Protein AF-A0A1I5ANA3-F1 (afdb_monomer_lite)

InterPro domains:
  IPR006668 Magnesium transporter, MgtE intracellular domain [PF03448] (15-79)
  IPR038076 MgtE, N-terminal domain superfamily [G3DSA:1.25.60.10] (2-82)

Secondary structure (DSSP, 8-state):
-PPPHHHHHHHHHHS-HHHHHHHHHTS-HHHHHHHHHHS-HHHHHHHHHT-S-HHHHHHHHHHS-HHHHHHHHHHHTS-TTSTTTT--S------TT--TTTHHHHHTT-

Sequence (110 aa):
MSFSPAGRDAPIALLSPELTSQLIDEAPPELAGEMIVSQETAKAVEIFDDLDSDAQADAILAGLVPKDAARVRRLAEYDAGTAGGLMLANAFQFRPNQTVGVVPLRLKRV

Radius of gyration: 16.24 Å; chains: 1; bounding box: 33×38×49 Å

Foldseek 3Di:
DDDDLVRVQVVLQVDQLLVNLVVLLPDDLLVSLSNLLSYFLLSSLSNLVNHPDPVSSVSNLVNDDVVSSVSSVVQNVDDCPDPSSPDRPDDDDDDPPDDPVVVVVVVVVD

pLDDT: mean 81.79, std 8.56, range [46.06, 93.38]

Organism: NCBI:txid1005928

Structure (mmCIF, N/CA/C/O backbone):
data_AF-A0A1I5ANA3-F1
#
_entry.id   AF-A0A1I5ANA3-F1
#
loop_
_atom_site.group_PDB
_atom_site.id
_atom_site.type_symbol
_atom_site.label_atom_id
_atom_site.label_alt_id
_atom_site.label_comp_id
_atom_site.label_asym_id
_atom_site.label_entity_id
_atom_site.label_seq_id
_atom_site.pdbx_PDB_ins_code
_atom_site.Cartn_x
_atom_site.Cartn_y
_atom_site.Cartn_z
_atom_site.occupancy
_atom_site.B_iso_or_equiv
_atom_site.auth_seq_id
_atom_site.auth_comp_id
_atom_site.auth_asym_id
_atom_site.auth_atom_id
_atom_site.pdbx_PDB_model_num
ATOM 1 N N . MET A 1 1 ? 10.820 3.496 22.307 1.00 46.06 1 MET A N 1
ATOM 2 C CA . MET A 1 1 ? 11.420 2.225 21.849 1.00 46.06 1 MET A CA 1
ATOM 3 C C . MET A 1 1 ? 11.149 2.168 20.354 1.00 46.06 1 MET A C 1
ATOM 5 O O . MET A 1 1 ? 9.984 2.133 19.997 1.00 46.06 1 MET A O 1
ATOM 9 N N . SER A 1 2 ? 12.163 2.344 19.501 1.00 59.75 2 SER A N 1
ATOM 10 C CA . SER A 1 2 ? 11.964 2.299 18.044 1.00 59.75 2 SER A CA 1
ATOM 11 C C . SER A 1 2 ? 12.154 0.858 17.583 1.00 59.75 2 SER A C 1
ATOM 13 O O . SER A 1 2 ? 13.189 0.261 17.884 1.00 59.75 2 SER A O 1
ATOM 15 N N . PHE A 1 3 ? 11.144 0.279 16.937 1.00 68.00 3 PHE A N 1
ATOM 16 C CA . PHE A 1 3 ? 11.281 -1.025 16.293 1.00 68.00 3 PHE A CA 1
ATOM 17 C C . PHE A 1 3 ? 12.122 -0.866 15.022 1.00 68.00 3 PHE A C 1
ATOM 19 O O . PHE A 1 3 ? 12.066 0.168 14.360 1.00 68.00 3 PHE A O 1
ATOM 26 N N . SER A 1 4 ? 12.913 -1.882 14.670 1.00 82.56 4 SER A N 1
ATOM 27 C CA . SER A 1 4 ? 13.524 -1.915 13.338 1.00 82.56 4 SER A CA 1
ATOM 28 C C . SER A 1 4 ? 12.425 -2.030 12.270 1.00 82.56 4 SER A C 1
ATOM 30 O O . SER A 1 4 ? 11.376 -2.606 12.574 1.00 82.56 4 SER A O 1
ATOM 32 N N . PRO A 1 5 ? 12.649 -1.558 11.027 1.00 78.56 5 PRO A N 1
ATOM 33 C CA . PRO A 1 5 ? 11.661 -1.673 9.950 1.00 78.56 5 PRO A CA 1
ATOM 34 C C . PRO A 1 5 ? 11.127 -3.107 9.806 1.00 78.56 5 PRO A C 1
ATOM 36 O O . PRO A 1 5 ? 9.944 -3.353 9.999 1.00 78.56 5 PRO A O 1
ATOM 39 N N . ALA A 1 6 ? 12.027 -4.089 9.696 1.00 79.50 6 ALA A N 1
ATOM 40 C CA . ALA A 1 6 ? 11.652 -5.503 9.620 1.00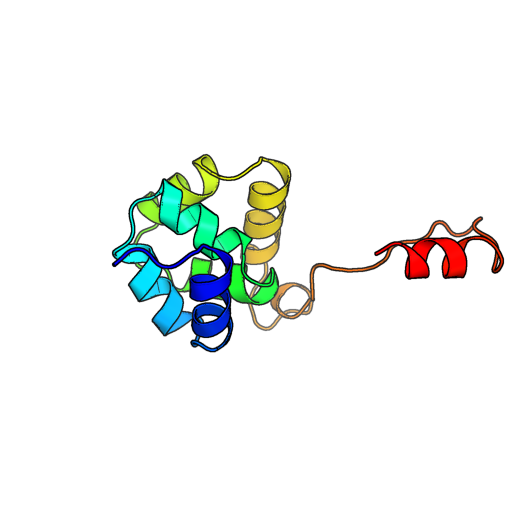 79.50 6 ALA A CA 1
ATOM 41 C C . ALA A 1 6 ? 10.891 -6.023 10.859 1.00 79.50 6 ALA A C 1
ATOM 43 O O . ALA A 1 6 ? 10.027 -6.889 10.738 1.00 79.50 6 ALA A O 1
ATOM 44 N N . GLY A 1 7 ? 11.202 -5.514 12.058 1.00 84.31 7 GLY A N 1
ATOM 45 C CA . GLY A 1 7 ? 10.501 -5.891 13.290 1.00 84.31 7 GLY A CA 1
ATOM 46 C C . GLY A 1 7 ? 9.091 -5.304 13.393 1.00 84.31 7 GLY A C 1
ATOM 47 O O . GLY A 1 7 ? 8.256 -5.848 14.111 1.00 84.31 7 GLY A O 1
ATOM 48 N N . ARG A 1 8 ? 8.829 -4.213 12.672 1.00 87.12 8 ARG A N 1
ATOM 49 C CA . ARG A 1 8 ? 7.544 -3.512 12.602 1.00 87.12 8 ARG A CA 1
ATOM 50 C C . ARG A 1 8 ? 6.669 -4.030 11.458 1.00 87.12 8 ARG A C 1
ATOM 52 O O . ARG A 1 8 ? 5.464 -4.169 11.637 1.00 87.12 8 ARG A O 1
ATOM 59 N N . ASP A 1 9 ? 7.267 -4.373 10.324 1.00 87.31 9 ASP A N 1
ATOM 60 C CA . ASP A 1 9 ? 6.539 -4.822 9.132 1.00 87.31 9 ASP A CA 1
ATOM 61 C C . ASP A 1 9 ? 5.857 -6.179 9.339 1.00 87.31 9 ASP A C 1
ATOM 63 O O . ASP A 1 9 ? 4.724 -6.376 8.908 1.00 87.31 9 ASP A O 1
ATOM 67 N N . ALA A 1 10 ? 6.510 -7.104 10.051 1.00 87.00 10 ALA A N 1
ATOM 68 C CA . ALA A 1 10 ? 5.962 -8.433 10.322 1.00 87.00 10 ALA A CA 1
ATOM 69 C C . ALA A 1 10 ? 4.612 -8.407 11.073 1.00 87.00 10 ALA A C 1
ATOM 71 O O . ALA A 1 10 ? 3.678 -9.068 10.619 1.00 87.00 10 ALA A O 1
ATOM 72 N N . PRO A 1 11 ? 4.449 -7.667 12.190 1.00 88.31 11 PRO A N 1
ATOM 73 C CA . PRO A 1 11 ? 3.146 -7.549 12.835 1.00 88.31 11 PRO A CA 1
ATOM 74 C C . PRO A 1 11 ? 2.133 -6.772 11.989 1.00 88.31 11 PRO A C 1
ATOM 76 O O . PRO A 1 11 ? 0.976 -7.177 11.959 1.00 88.31 11 PRO A O 1
ATOM 79 N N . ILE A 1 12 ? 2.542 -5.727 11.256 1.00 89.44 12 ILE A N 1
ATOM 80 C CA . ILE A 1 12 ? 1.633 -4.981 10.364 1.00 89.44 12 ILE A CA 1
ATOM 81 C C . ILE A 1 12 ? 1.076 -5.888 9.262 1.00 89.44 12 ILE A C 1
ATOM 83 O O . ILE A 1 12 ? -0.114 -5.825 8.961 1.00 89.44 12 ILE A O 1
ATOM 87 N N . ALA A 1 13 ? 1.884 -6.800 8.716 1.00 88.44 13 ALA A N 1
ATOM 88 C CA . ALA A 1 13 ? 1.440 -7.759 7.707 1.00 88.44 13 ALA A CA 1
ATOM 89 C C . ALA A 1 13 ? 0.287 -8.658 8.194 1.00 88.44 13 ALA A C 1
ATOM 91 O O . ALA A 1 13 ? -0.538 -9.071 7.381 1.00 88.44 13 ALA A O 1
ATOM 92 N N . LEU A 1 14 ? 0.178 -8.892 9.507 1.00 91.75 14 LEU A N 1
ATOM 93 C CA . LEU A 1 14 ? -0.872 -9.707 10.130 1.00 91.75 14 LEU A CA 1
ATOM 94 C C . LEU A 1 14 ? -2.144 -8.923 10.489 1.00 91.75 14 LEU A C 1
ATOM 96 O O . LEU A 1 14 ? -3.165 -9.542 10.784 1.00 91.75 14 LEU A O 1
ATOM 100 N N . LEU A 1 15 ? -2.088 -7.588 10.503 1.00 93.00 15 LEU A N 1
ATOM 101 C CA . LEU A 1 15 ? -3.254 -6.744 10.775 1.00 93.00 15 LEU A CA 1
ATOM 102 C C . LEU A 1 15 ? -4.219 -6.737 9.587 1.00 93.00 15 LEU A C 1
ATOM 104 O O . LEU A 1 15 ? -3.810 -6.990 8.453 1.00 93.00 15 LEU A O 1
ATOM 108 N N . SER A 1 16 ? -5.489 -6.417 9.831 1.00 92.12 16 SER A N 1
ATOM 109 C CA . SER A 1 16 ? -6.428 -6.152 8.741 1.00 92.12 16 SER A CA 1
ATOM 110 C C . SER A 1 16 ? -6.080 -4.830 8.031 1.00 92.12 16 SER A C 1
ATOM 112 O O . SER A 1 16 ? -5.370 -4.001 8.622 1.00 92.12 16 SER A O 1
ATOM 114 N N . PRO A 1 17 ? -6.514 -4.630 6.775 1.00 89.69 17 PRO A N 1
ATOM 115 C CA . PRO A 1 17 ? -6.335 -3.365 6.061 1.00 89.69 17 PRO A CA 1
ATOM 116 C C . PRO A 1 17 ? -6.858 -2.163 6.855 1.00 89.69 17 PRO A C 1
ATOM 118 O O . PRO A 1 17 ? -6.105 -1.217 7.064 1.00 89.69 17 PRO A O 1
ATOM 121 N N . GLU A 1 18 ? -8.042 -2.284 7.456 1.00 91.31 18 GLU A N 1
ATOM 122 C CA . GLU A 1 18 ? -8.716 -1.215 8.204 1.00 91.31 18 GLU A CA 1
ATOM 123 C C . GLU A 1 18 ? -7.955 -0.831 9.486 1.00 91.31 18 GLU A C 1
ATOM 125 O O . GLU A 1 18 ? -7.846 0.333 9.860 1.00 91.31 18 GLU A O 1
ATOM 130 N N . LEU A 1 19 ? -7.399 -1.814 10.204 1.00 92.38 19 LEU A N 1
ATOM 131 C CA . LEU A 1 19 ? -6.562 -1.530 11.378 1.00 92.38 19 LEU A CA 1
ATOM 132 C C . LEU A 1 19 ? -5.207 -0.948 10.976 1.00 92.38 19 LEU A C 1
ATOM 134 O O . LEU A 1 19 ? -4.576 -0.233 11.754 1.00 92.38 19 LEU A O 1
ATOM 138 N N . THR A 1 20 ? -4.732 -1.286 9.780 1.00 93.38 20 THR A N 1
ATOM 139 C CA . THR A 1 20 ? -3.473 -0.758 9.263 1.00 93.38 20 THR A CA 1
ATOM 140 C C . THR A 1 20 ? -3.642 0.678 8.771 1.00 93.38 20 THR A C 1
ATOM 142 O O . THR A 1 20 ? -2.744 1.481 9.022 1.00 93.38 20 THR A O 1
ATOM 145 N N . SER A 1 21 ? -4.773 1.022 8.144 1.00 92.50 21 SER A N 1
ATOM 146 C CA . SER A 1 21 ? -5.079 2.390 7.708 1.00 92.50 21 SER A CA 1
ATOM 147 C C . SER A 1 21 ? -5.153 3.347 8.898 1.00 92.50 21 SER A C 1
ATOM 149 O O . SER A 1 21 ? -4.451 4.351 8.896 1.00 92.50 21 SER A O 1
ATOM 151 N N . GLN A 1 22 ? -5.813 2.960 9.995 1.00 92.81 22 GLN A N 1
ATOM 152 C CA . GLN A 1 22 ? -5.840 3.751 11.238 1.00 92.81 22 GLN A CA 1
ATOM 153 C C . GLN A 1 22 ? -4.435 4.041 11.794 1.00 92.81 22 GLN A C 1
ATOM 155 O O . GLN A 1 22 ? -4.135 5.153 12.223 1.00 92.81 22 GLN A O 1
ATOM 160 N N . LEU A 1 23 ? -3.537 3.049 11.768 1.00 91.56 23 LEU A N 1
ATOM 161 C CA . LEU A 1 23 ? -2.146 3.246 12.195 1.00 91.56 23 LEU A CA 1
ATOM 162 C C . LEU A 1 23 ? -1.362 4.161 11.246 1.00 91.56 23 LEU A C 1
ATOM 164 O O . LEU A 1 23 ? -0.409 4.813 11.676 1.00 91.56 23 LEU A O 1
ATOM 168 N N . ILE A 1 24 ? -1.712 4.158 9.961 1.00 91.25 24 ILE A N 1
ATOM 169 C CA . ILE A 1 24 ? -1.107 5.015 8.942 1.00 91.25 24 ILE A CA 1
ATOM 170 C C . ILE A 1 24 ? -1.609 6.451 9.073 1.00 91.25 24 ILE A C 1
ATOM 172 O O . ILE A 1 24 ? -0.798 7.370 8.951 1.00 91.25 24 ILE A O 1
ATOM 176 N N . ASP A 1 25 ? -2.889 6.642 9.385 1.00 91.12 25 ASP A N 1
ATOM 177 C CA . ASP A 1 25 ? -3.493 7.959 9.582 1.00 91.12 25 ASP A CA 1
ATOM 178 C C . ASP A 1 25 ? -2.847 8.707 10.758 1.00 91.12 25 ASP A C 1
ATOM 180 O O . ASP A 1 25 ? -2.593 9.911 10.687 1.00 91.12 25 ASP A O 1
ATOM 184 N N . GLU A 1 26 ? -2.450 7.984 11.807 1.00 90.56 26 GLU A N 1
ATOM 185 C CA . GLU A 1 26 ? -1.716 8.550 12.946 1.00 90.56 26 GLU A CA 1
ATOM 186 C C . GLU A 1 26 ? -0.205 8.733 12.695 1.00 90.56 26 GLU A C 1
ATOM 188 O O . GLU A 1 26 ? 0.490 9.389 13.482 1.00 90.56 26 GLU A O 1
ATOM 193 N N . ALA A 1 27 ? 0.340 8.148 11.625 1.00 89.62 27 ALA A N 1
ATOM 194 C CA . ALA A 1 27 ? 1.769 8.175 11.341 1.00 89.62 27 ALA A CA 1
ATOM 195 C C . ALA A 1 27 ? 2.185 9.422 10.532 1.00 89.62 27 ALA A C 1
ATOM 197 O O . ALA A 1 27 ? 1.447 9.901 9.672 1.00 89.62 27 ALA A O 1
ATOM 198 N N . PRO A 1 28 ? 3.419 9.931 10.728 1.00 88.12 28 PRO A N 1
ATOM 199 C CA . PRO A 1 28 ? 3.988 10.942 9.841 1.00 88.12 28 PRO A CA 1
ATOM 200 C C . PRO A 1 28 ? 4.022 10.458 8.378 1.00 88.12 28 PRO A C 1
ATOM 202 O O . PRO A 1 28 ? 4.328 9.280 8.161 1.00 88.12 28 PRO A O 1
ATOM 205 N N . PRO A 1 29 ? 3.792 11.332 7.376 1.00 83.69 29 PRO A N 1
ATOM 206 C CA . PRO A 1 29 ? 3.652 10.936 5.969 1.00 83.69 29 PRO A CA 1
ATOM 207 C C . PRO A 1 29 ? 4.810 10.096 5.420 1.00 83.69 29 PRO A C 1
ATOM 209 O O . PRO A 1 29 ? 4.592 9.131 4.687 1.00 83.69 29 PRO A O 1
ATOM 212 N N . GLU A 1 30 ? 6.046 10.413 5.802 1.00 83.19 30 GLU A N 1
ATOM 213 C CA . GLU A 1 30 ? 7.231 9.672 5.365 1.00 83.19 30 GLU A CA 1
ATOM 214 C C . GLU A 1 30 ? 7.224 8.239 5.915 1.00 83.19 30 GLU A C 1
ATOM 216 O O . GLU A 1 30 ? 7.471 7.277 5.188 1.00 83.19 30 GLU A O 1
ATOM 221 N N . LEU A 1 31 ? 6.878 8.086 7.196 1.00 87.25 31 LEU A N 1
ATOM 222 C CA . LEU A 1 31 ? 6.812 6.790 7.866 1.00 87.25 31 LEU A CA 1
ATOM 223 C C . LEU A 1 31 ? 5.617 5.960 7.380 1.00 87.25 31 LEU A C 1
ATOM 225 O O . LEU A 1 31 ? 5.722 4.736 7.290 1.00 87.25 31 LEU A O 1
ATOM 229 N N . ALA A 1 32 ? 4.498 6.619 7.085 1.00 89.62 32 ALA A N 1
ATOM 230 C CA . ALA A 1 32 ? 3.312 6.029 6.479 1.00 89.62 32 ALA A CA 1
ATOM 231 C C . ALA A 1 32 ? 3.620 5.453 5.087 1.00 89.62 32 ALA A C 1
ATOM 233 O O . ALA A 1 32 ? 3.279 4.305 4.800 1.00 89.62 32 ALA A O 1
ATOM 234 N N . GLY A 1 33 ? 4.348 6.193 4.246 1.00 86.88 33 GLY A N 1
ATOM 235 C CA . GLY A 1 33 ? 4.787 5.689 2.943 1.00 86.88 33 GLY A CA 1
ATOM 236 C C . GLY A 1 33 ? 5.666 4.446 3.047 1.00 86.88 33 GLY A C 1
ATOM 237 O O . GLY A 1 33 ? 5.454 3.479 2.313 1.00 86.88 33 GLY A O 1
ATOM 238 N N . GLU A 1 34 ? 6.595 4.420 4.003 1.00 87.38 34 GLU A N 1
ATOM 239 C CA . GLU A 1 34 ? 7.416 3.233 4.265 1.00 87.38 34 GLU A CA 1
ATOM 240 C C . GLU A 1 34 ? 6.577 2.022 4.703 1.00 87.38 34 GLU A C 1
ATOM 242 O O . GLU A 1 34 ? 6.832 0.916 4.225 1.00 87.38 34 GLU A O 1
ATOM 247 N N . MET A 1 35 ? 5.555 2.216 5.552 1.00 89.06 35 MET A N 1
ATOM 248 C CA . MET A 1 35 ? 4.632 1.137 5.948 1.00 89.06 35 MET A CA 1
ATOM 249 C C . MET A 1 35 ? 3.919 0.539 4.752 1.00 89.06 35 MET A C 1
ATOM 251 O O . MET A 1 35 ? 3.841 -0.678 4.636 1.00 89.06 35 MET A O 1
ATOM 255 N N . ILE A 1 36 ? 3.371 1.389 3.882 1.00 87.94 36 ILE A N 1
ATOM 256 C CA . ILE A 1 36 ? 2.567 0.929 2.752 1.00 87.94 36 ILE A CA 1
ATOM 257 C C . ILE A 1 36 ? 3.441 0.175 1.751 1.00 87.94 36 ILE A C 1
ATOM 259 O O . ILE A 1 36 ? 3.044 -0.879 1.258 1.00 87.94 36 ILE A O 1
ATOM 263 N N . VAL A 1 37 ? 4.652 0.666 1.474 1.00 85.00 37 VAL A N 1
ATOM 264 C CA . VAL A 1 37 ? 5.580 0.002 0.542 1.00 85.00 37 VAL A CA 1
ATOM 265 C C . VAL A 1 37 ? 6.081 -1.337 1.075 1.00 85.00 37 VAL A C 1
ATOM 267 O O . VAL A 1 37 ? 6.375 -2.226 0.272 1.00 85.00 37 VAL A O 1
ATOM 270 N N . SER A 1 38 ? 6.173 -1.504 2.397 1.00 87.12 38 SER A N 1
ATOM 271 C CA . SER A 1 38 ? 6.566 -2.783 2.990 1.00 87.12 38 SER A CA 1
ATOM 272 C C . SER A 1 38 ? 5.463 -3.845 2.923 1.00 87.12 38 SER A C 1
ATOM 274 O O . SER A 1 38 ? 5.758 -5.031 3.083 1.00 87.12 38 SER A O 1
ATOM 276 N N . GLN A 1 39 ? 4.213 -3.455 2.639 1.00 88.62 39 GLN A N 1
ATOM 277 C CA . GLN A 1 39 ? 3.104 -4.392 2.471 1.00 88.62 39 GLN A CA 1
ATOM 278 C C . GLN A 1 39 ? 3.050 -5.002 1.067 1.00 88.62 39 GLN A C 1
ATOM 280 O O . GLN A 1 39 ? 3.551 -4.464 0.074 1.00 88.62 39 GLN A O 1
ATOM 285 N N . GLU A 1 40 ? 2.373 -6.146 0.967 1.00 84.62 40 GLU A N 1
ATOM 286 C CA . GLU A 1 40 ? 1.993 -6.684 -0.333 1.00 84.62 40 GLU A CA 1
ATOM 287 C C . GLU A 1 40 ? 1.080 -5.708 -1.076 1.00 84.62 40 GLU A C 1
ATOM 289 O O . GLU A 1 40 ? 0.240 -5.037 -0.486 1.00 84.62 40 GLU A O 1
ATOM 294 N N . THR A 1 41 ? 1.224 -5.648 -2.400 1.00 82.25 41 THR A N 1
ATOM 295 C CA . THR A 1 41 ? 0.562 -4.616 -3.207 1.00 82.25 41 THR A CA 1
ATOM 296 C C . THR A 1 41 ? -0.962 -4.655 -3.119 1.00 82.25 41 THR A C 1
ATOM 298 O O . THR A 1 41 ? -1.568 -3.596 -3.131 1.00 82.25 41 THR A O 1
ATOM 301 N N . ALA A 1 42 ? -1.574 -5.839 -3.020 1.00 81.50 42 ALA A N 1
ATOM 302 C CA . ALA A 1 42 ? -3.026 -5.953 -2.868 1.00 81.50 42 ALA A CA 1
ATOM 303 C C . ALA A 1 42 ? -3.490 -5.333 -1.541 1.00 81.50 42 ALA A C 1
ATOM 305 O O . ALA A 1 42 ? -4.322 -4.437 -1.533 1.00 81.50 42 ALA A O 1
ATOM 306 N N . LYS A 1 43 ? -2.836 -5.706 -0.436 1.00 85.50 43 LYS A N 1
ATOM 307 C CA . LYS A 1 43 ? -3.109 -5.133 0.883 1.00 85.50 43 LYS A CA 1
ATOM 308 C C . LYS A 1 43 ? -2.846 -3.626 0.930 1.00 85.50 43 LYS A C 1
ATOM 310 O O . LYS A 1 43 ? -3.607 -2.891 1.534 1.00 85.50 43 LYS A O 1
ATOM 315 N N . ALA A 1 44 ? -1.775 -3.158 0.292 1.00 87.62 44 ALA A N 1
ATOM 316 C CA . ALA A 1 44 ? -1.453 -1.736 0.205 1.00 87.62 44 ALA A CA 1
ATOM 317 C C . ALA A 1 44 ? -2.554 -0.916 -0.487 1.00 87.62 44 ALA A C 1
ATOM 319 O O . ALA A 1 44 ? -2.719 0.248 -0.149 1.00 87.62 44 ALA A O 1
ATOM 320 N N . VAL A 1 45 ? -3.274 -1.510 -1.445 1.00 85.88 45 VAL A N 1
ATOM 321 C CA . VAL A 1 45 ? -4.419 -0.881 -2.118 1.00 85.88 45 VAL A CA 1
ATOM 322 C C . VAL A 1 45 ? -5.624 -0.836 -1.186 1.00 85.88 45 VAL A C 1
ATOM 324 O O . VAL A 1 45 ? -6.165 0.239 -0.991 1.00 85.88 45 VAL A O 1
ATOM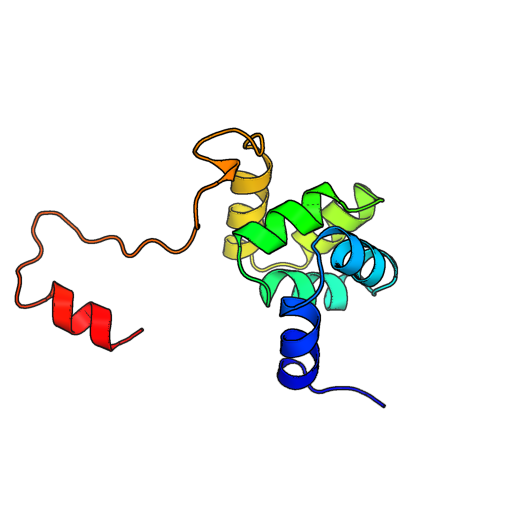 327 N N . GLU A 1 46 ? -5.961 -1.953 -0.536 1.00 87.31 46 GLU A N 1
ATOM 328 C CA . GLU A 1 46 ? -7.058 -2.006 0.448 1.00 87.31 46 GLU A CA 1
ATOM 329 C C . GLU A 1 46 ? -6.842 -0.996 1.586 1.00 87.31 46 GLU A C 1
ATOM 331 O O . GLU A 1 46 ? -7.730 -0.228 1.925 1.00 87.31 46 GLU A O 1
ATOM 336 N N . ILE A 1 47 ? -5.615 -0.914 2.108 1.00 89.81 47 ILE A N 1
ATOM 337 C CA . ILE A 1 47 ? -5.224 0.088 3.106 1.00 89.81 47 ILE A CA 1
ATOM 338 C C . ILE A 1 47 ? -5.445 1.510 2.589 1.00 89.81 47 ILE A C 1
ATOM 340 O O . ILE A 1 47 ? -5.848 2.368 3.364 1.00 89.81 47 ILE A O 1
ATOM 344 N N . PHE A 1 48 ? -5.118 1.766 1.317 1.00 87.19 48 PHE A N 1
ATOM 345 C CA . PHE A 1 48 ? -5.273 3.078 0.689 1.00 87.19 48 PHE A CA 1
ATOM 346 C C . PHE A 1 48 ? -6.743 3.474 0.548 1.00 87.19 48 PHE A C 1
ATOM 348 O O . PHE A 1 48 ? -7.061 4.646 0.733 1.00 87.19 48 PHE A O 1
ATOM 355 N N . ASP A 1 49 ? -7.609 2.509 0.236 1.00 86.44 49 ASP A N 1
ATOM 356 C CA . ASP A 1 49 ? -9.058 2.706 0.137 1.00 86.44 49 ASP A CA 1
ATOM 357 C C . ASP A 1 49 ? -9.695 2.966 1.515 1.00 86.44 49 ASP A C 1
ATOM 359 O O . ASP A 1 49 ? -10.700 3.670 1.604 1.00 86.44 49 ASP A O 1
ATOM 363 N N . ASP A 1 50 ? -9.083 2.445 2.584 1.00 89.31 50 ASP A N 1
ATOM 364 C CA . ASP A 1 50 ? -9.524 2.598 3.976 1.00 89.31 50 ASP A CA 1
ATOM 365 C C . ASP A 1 50 ? -8.902 3.809 4.709 1.00 89.31 50 ASP A C 1
ATOM 367 O O . ASP A 1 50 ? -9.064 3.922 5.928 1.00 89.31 50 ASP A O 1
ATOM 371 N N . LEU A 1 51 ? -8.150 4.687 4.027 1.00 89.94 51 LEU A N 1
ATOM 372 C CA . LEU A 1 51 ? -7.601 5.908 4.638 1.00 89.94 51 LEU A CA 1
ATOM 373 C C . LEU A 1 51 ? -8.698 6.952 4.869 1.00 89.94 51 LEU A C 1
ATOM 375 O O . LEU A 1 51 ? -9.490 7.247 3.974 1.00 89.94 51 LEU A O 1
ATOM 379 N N . ASP A 1 52 ? -8.677 7.606 6.031 1.00 86.06 52 ASP A N 1
ATOM 380 C CA . ASP A 1 52 ? -9.684 8.619 6.376 1.00 86.06 52 ASP A CA 1
ATOM 381 C C . ASP A 1 52 ? -9.495 9.952 5.617 1.00 86.06 52 ASP A C 1
ATOM 383 O O . ASP A 1 52 ? -10.398 10.796 5.578 1.00 86.06 52 ASP A O 1
ATOM 387 N N . SER A 1 53 ? -8.309 10.189 5.041 1.00 84.88 53 SER A N 1
ATOM 388 C CA . SER A 1 53 ? -7.912 11.486 4.481 1.00 84.88 53 SER A CA 1
ATOM 389 C C . SER A 1 53 ? -7.273 11.381 3.097 1.00 84.88 53 SER A C 1
ATOM 391 O O . SER A 1 53 ? -6.107 11.005 2.955 1.00 84.88 53 SER A O 1
ATOM 393 N N . ASP A 1 54 ? -7.984 11.882 2.082 1.00 83.56 54 ASP A N 1
ATOM 394 C CA . ASP A 1 54 ? -7.466 12.045 0.714 1.00 83.56 54 ASP A CA 1
ATOM 395 C C . ASP A 1 54 ? -6.153 12.851 0.677 1.00 83.56 54 ASP A C 1
ATOM 397 O O . ASP A 1 54 ? -5.234 12.557 -0.087 1.00 83.56 54 ASP A O 1
ATOM 401 N N . ALA A 1 55 ? -6.022 13.865 1.541 1.00 84.31 55 ALA A N 1
ATOM 402 C CA . ALA A 1 55 ? -4.816 14.689 1.613 1.00 84.31 55 ALA A CA 1
ATOM 403 C C . ALA A 1 55 ? -3.603 13.907 2.147 1.00 84.31 55 ALA A C 1
ATOM 405 O O . ALA A 1 55 ? -2.466 14.157 1.738 1.00 84.31 55 ALA A O 1
ATOM 406 N N . GLN A 1 56 ? -3.837 12.965 3.062 1.00 83.44 56 GLN A N 1
ATOM 407 C CA . GLN A 1 56 ? -2.801 12.083 3.588 1.00 83.44 56 GLN A CA 1
ATOM 408 C C . GLN A 1 56 ? -2.428 11.013 2.567 1.00 83.44 56 GLN A C 1
ATOM 410 O O . GLN A 1 56 ? -1.239 10.797 2.333 1.00 83.44 56 GLN A O 1
ATOM 415 N N . ALA A 1 57 ? -3.419 10.431 1.891 1.00 85.81 57 ALA A N 1
ATOM 416 C CA . ALA A 1 57 ? -3.221 9.532 0.760 1.00 85.81 57 ALA A CA 1
ATOM 417 C C . ALA A 1 57 ? -2.312 10.176 -0.309 1.00 85.81 57 ALA A C 1
ATOM 419 O O . ALA A 1 57 ? -1.302 9.592 -0.717 1.00 85.81 57 ALA A O 1
ATOM 420 N N . ASP A 1 58 ? -2.583 11.427 -0.689 1.00 85.38 58 ASP A N 1
ATOM 421 C CA . ASP A 1 58 ? -1.756 12.181 -1.636 1.00 85.38 58 ASP A CA 1
ATOM 422 C C . ASP A 1 58 ? -0.339 12.461 -1.115 1.00 85.38 58 ASP A C 1
ATOM 424 O O . ASP A 1 58 ? 0.637 12.311 -1.862 1.00 85.38 58 ASP A O 1
ATOM 428 N N . ALA A 1 59 ? -0.202 12.840 0.159 1.00 85.75 59 ALA A N 1
ATOM 429 C CA . ALA A 1 59 ? 1.098 13.082 0.784 1.00 85.75 59 ALA A CA 1
ATOM 430 C C . ALA A 1 59 ? 1.955 11.808 0.827 1.00 85.75 59 ALA A C 1
ATOM 432 O O . ALA A 1 59 ? 3.153 11.854 0.535 1.00 85.75 59 ALA A O 1
ATOM 433 N N . ILE A 1 60 ? 1.336 10.664 1.120 1.00 85.75 60 ILE A N 1
ATOM 434 C CA . ILE A 1 60 ? 2.002 9.365 1.118 1.00 85.75 60 ILE A CA 1
ATOM 435 C C . ILE A 1 60 ? 2.469 9.019 -0.297 1.00 85.75 60 ILE A C 1
ATOM 437 O O . ILE A 1 60 ? 3.648 8.718 -0.488 1.00 85.75 60 ILE A O 1
ATOM 441 N N . LEU A 1 61 ? 1.597 9.133 -1.308 1.00 84.19 61 LEU A N 1
ATOM 442 C CA . LEU A 1 61 ? 1.964 8.876 -2.708 1.00 84.19 61 LEU A CA 1
ATOM 443 C C . LEU A 1 61 ? 3.100 9.784 -3.190 1.00 84.19 61 LEU A C 1
ATOM 445 O O . LEU A 1 61 ? 3.932 9.340 -3.983 1.00 84.19 61 LEU A O 1
ATOM 449 N N . ALA A 1 62 ? 3.148 11.034 -2.725 1.00 84.38 62 ALA A N 1
ATOM 450 C CA . ALA A 1 62 ? 4.219 11.973 -3.047 1.00 84.38 62 ALA A CA 1
ATOM 451 C C . ALA A 1 62 ? 5.575 11.573 -2.434 1.00 84.38 62 ALA A C 1
ATOM 453 O O . ALA A 1 62 ? 6.616 11.885 -3.015 1.00 84.38 62 ALA A O 1
ATOM 454 N N . GLY A 1 63 ? 5.568 10.870 -1.298 1.00 80.62 63 GLY A N 1
ATOM 455 C CA . GLY A 1 63 ? 6.768 10.343 -0.641 1.00 80.62 63 GLY A CA 1
ATOM 456 C C . GLY A 1 63 ? 7.303 9.036 -1.240 1.00 80.62 63 GLY A C 1
ATOM 457 O O . GLY A 1 63 ? 8.443 8.660 -0.964 1.00 80.62 63 GLY A O 1
ATOM 458 N N . LEU A 1 64 ? 6.519 8.340 -2.072 1.00 82.62 64 LEU A N 1
ATOM 459 C CA . LEU A 1 64 ? 6.918 7.063 -2.669 1.00 82.62 64 LEU A CA 1
ATOM 460 C C . LEU A 1 64 ? 7.832 7.234 -3.890 1.00 82.62 64 LEU A C 1
ATOM 462 O O . LEU A 1 64 ? 7.748 8.196 -4.656 1.00 82.62 64 LEU A O 1
ATOM 466 N N . VAL A 1 65 ? 8.663 6.219 -4.154 1.00 81.38 65 VAL A N 1
ATOM 467 C CA . VAL A 1 65 ? 9.395 6.125 -5.426 1.00 81.38 65 VAL A CA 1
ATOM 468 C C . VAL A 1 65 ? 8.373 6.043 -6.576 1.00 81.38 65 VAL A C 1
ATOM 470 O O . VAL A 1 65 ? 7.414 5.273 -6.472 1.00 81.38 65 VAL A O 1
ATOM 473 N N . PRO A 1 66 ? 8.565 6.752 -7.713 1.00 78.19 66 PRO A N 1
ATOM 474 C CA . PRO A 1 66 ? 7.538 6.882 -8.756 1.00 78.19 66 PRO A CA 1
ATOM 475 C C . PRO A 1 66 ? 6.949 5.562 -9.269 1.00 78.19 66 PRO A C 1
ATOM 477 O O . PRO A 1 66 ? 5.776 5.498 -9.628 1.00 78.19 66 PRO A O 1
ATOM 480 N N . LYS A 1 67 ? 7.757 4.496 -9.301 1.00 78.31 67 LYS A N 1
ATOM 481 C CA . LYS A 1 67 ? 7.321 3.160 -9.722 1.00 78.31 67 LYS A CA 1
ATOM 482 C C . LYS A 1 67 ? 6.295 2.555 -8.758 1.00 78.31 67 LYS A C 1
ATOM 484 O O . LYS A 1 67 ? 5.330 1.947 -9.217 1.00 78.31 67 LYS A O 1
ATOM 489 N N . ASP A 1 68 ? 6.511 2.704 -7.457 1.00 77.50 68 ASP A N 1
ATOM 490 C CA . ASP A 1 68 ? 5.644 2.129 -6.430 1.00 77.50 68 ASP A CA 1
ATOM 491 C C . ASP A 1 68 ? 4.360 2.952 -6.298 1.00 77.50 68 ASP A C 1
ATOM 493 O O . ASP A 1 68 ? 3.273 2.375 -6.316 1.00 77.50 68 ASP A O 1
ATOM 497 N N . ALA A 1 69 ? 4.470 4.287 -6.341 1.00 79.06 69 ALA A N 1
ATOM 498 C CA . ALA A 1 69 ? 3.322 5.197 -6.406 1.00 79.06 69 ALA A CA 1
ATOM 499 C C . ALA A 1 69 ? 2.404 4.891 -7.600 1.00 79.06 69 ALA A C 1
ATOM 501 O O . ALA A 1 69 ? 1.187 4.782 -7.455 1.00 79.06 69 ALA A O 1
ATOM 502 N N . ALA A 1 70 ? 2.985 4.716 -8.793 1.00 80.06 70 ALA A N 1
ATOM 503 C CA . ALA A 1 70 ? 2.227 4.410 -10.004 1.00 80.06 70 ALA A CA 1
ATOM 504 C C . ALA A 1 70 ? 1.533 3.043 -9.930 1.00 80.06 70 ALA A C 1
ATOM 506 O O . ALA A 1 70 ? 0.444 2.877 -10.477 1.00 80.06 70 ALA A O 1
ATOM 507 N N . ARG A 1 71 ? 2.154 2.061 -9.264 1.00 78.81 71 ARG A N 1
ATOM 508 C CA . ARG A 1 71 ? 1.570 0.729 -9.087 1.00 78.81 71 ARG A CA 1
ATOM 509 C C . ARG A 1 71 ? 0.356 0.770 -8.160 1.00 78.81 71 ARG A C 1
ATOM 511 O O . ARG A 1 71 ? -0.658 0.190 -8.525 1.00 78.81 71 ARG A O 1
ATOM 518 N N . VAL A 1 72 ? 0.462 1.447 -7.013 1.00 78.31 72 VAL A N 1
ATOM 519 C CA . VAL A 1 72 ? -0.645 1.583 -6.049 1.00 78.31 72 VAL A CA 1
ATOM 520 C C . VAL A 1 72 ? -1.803 2.361 -6.674 1.00 78.31 72 VAL A C 1
ATOM 522 O O . VAL A 1 72 ? -2.905 1.831 -6.733 1.00 78.31 72 VAL A O 1
ATOM 525 N N . ARG A 1 73 ? -1.538 3.535 -7.273 1.00 80.31 73 ARG A N 1
ATOM 526 C CA . ARG A 1 73 ? -2.564 4.339 -7.972 1.00 80.31 73 ARG A CA 1
ATOM 527 C C . ARG A 1 73 ? -3.332 3.536 -9.011 1.00 80.31 73 ARG A C 1
ATOM 529 O O . ARG A 1 73 ? -4.552 3.535 -9.020 1.00 80.31 73 ARG A O 1
ATOM 536 N N . ARG A 1 74 ? -2.607 2.816 -9.869 1.00 82.06 74 ARG A N 1
ATOM 537 C CA . ARG A 1 74 ? -3.224 2.025 -10.935 1.00 82.06 74 ARG A CA 1
ATOM 538 C C . ARG A 1 74 ? -4.126 0.911 -10.400 1.00 82.06 74 ARG A C 1
ATOM 540 O O . ARG A 1 74 ? -5.055 0.521 -11.093 1.00 82.06 74 ARG A O 1
ATOM 547 N N . LEU A 1 75 ? -3.800 0.332 -9.246 1.00 79.19 75 LEU A N 1
ATOM 548 C CA . LEU A 1 75 ? -4.569 -0.781 -8.696 1.00 79.19 75 LEU A CA 1
ATOM 549 C C . LEU A 1 75 ? -5.773 -0.311 -7.879 1.00 79.19 75 LEU A C 1
ATOM 551 O O . LEU A 1 75 ? -6.812 -0.948 -7.987 1.00 79.19 75 LEU A O 1
ATOM 555 N N . ALA A 1 76 ? -5.661 0.820 -7.179 1.00 78.75 76 ALA A N 1
ATOM 556 C CA . ALA A 1 76 ? -6.781 1.472 -6.492 1.00 78.75 76 ALA 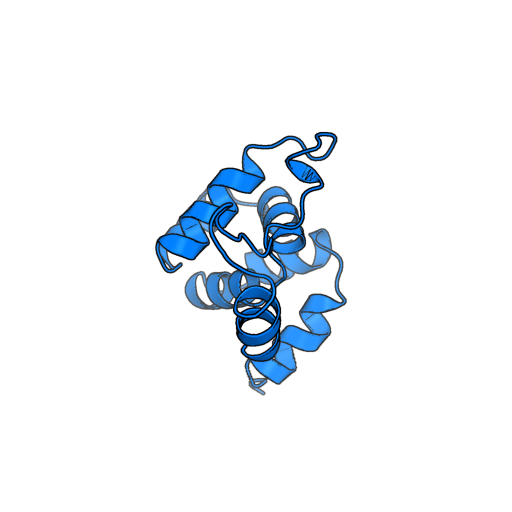A CA 1
ATOM 557 C C . ALA A 1 76 ? -7.879 1.968 -7.456 1.00 78.75 76 ALA A C 1
ATOM 559 O O . ALA A 1 76 ? -9.031 2.124 -7.081 1.00 78.75 76 ALA A O 1
ATOM 560 N N . GLU A 1 77 ? -7.559 2.175 -8.740 1.00 82.62 77 GLU A N 1
ATOM 561 C CA . GLU A 1 77 ? -8.570 2.485 -9.764 1.00 82.62 77 GLU A CA 1
ATOM 562 C C . GLU A 1 77 ? -9.523 1.309 -10.065 1.00 82.62 77 GLU A C 1
ATOM 564 O O . GLU A 1 77 ? -10.571 1.514 -10.687 1.00 82.62 77 GLU A O 1
ATOM 569 N N . TYR A 1 78 ? -9.170 0.073 -9.692 1.00 81.00 78 TYR A N 1
ATOM 570 C CA . TYR A 1 78 ? -10.026 -1.088 -9.920 1.00 81.00 78 TYR A CA 1
ATOM 571 C C . TYR A 1 78 ? -10.966 -1.319 -8.740 1.00 81.00 78 TYR A C 1
ATOM 573 O O . TYR A 1 78 ? -10.528 -1.459 -7.608 1.00 81.00 78 TYR A O 1
ATOM 581 N N . ASP A 1 79 ? -12.256 -1.488 -9.029 1.00 75.62 79 ASP A N 1
ATOM 582 C CA . ASP A 1 79 ? -13.226 -1.926 -8.025 1.00 75.62 79 ASP A CA 1
ATOM 583 C C . ASP A 1 79 ? -12.836 -3.298 -7.440 1.00 75.62 79 ASP A C 1
ATOM 585 O O . ASP A 1 79 ? -12.450 -4.216 -8.181 1.00 75.62 79 ASP A O 1
ATOM 589 N N . ALA A 1 80 ? -12.962 -3.437 -6.117 1.00 69.38 80 ALA A N 1
ATOM 590 C CA . ALA A 1 80 ? -12.544 -4.615 -5.355 1.00 69.38 80 ALA A CA 1
ATOM 591 C C . ALA A 1 80 ? -13.199 -5.928 -5.834 1.00 69.38 80 ALA A C 1
ATOM 593 O O . ALA A 1 80 ? -12.599 -6.998 -5.729 1.00 69.38 80 ALA A O 1
ATOM 594 N N . GLY A 1 81 ? -14.405 -5.873 -6.415 1.00 73.19 81 GLY A N 1
ATOM 595 C CA . GLY A 1 81 ? -15.113 -7.038 -6.957 1.00 73.19 81 GLY A CA 1
ATOM 596 C C . GLY A 1 81 ? -14.653 -7.466 -8.354 1.00 73.19 81 GLY A C 1
ATOM 597 O O . GLY A 1 81 ? -15.161 -8.448 -8.905 1.00 73.19 81 GLY A O 1
ATOM 598 N N . THR A 1 82 ? -13.715 -6.738 -8.961 1.00 79.31 82 THR A N 1
ATOM 599 C CA . THR A 1 82 ? -13.248 -6.996 -10.325 1.00 79.31 82 THR A CA 1
ATOM 600 C C . THR A 1 82 ? -11.985 -7.846 -10.351 1.00 79.31 82 THR A C 1
ATOM 602 O O . THR A 1 82 ? -11.204 -7.899 -9.406 1.00 79.31 82 THR A O 1
ATOM 605 N N . ALA A 1 83 ? -11.725 -8.475 -11.501 1.00 78.69 83 ALA A N 1
ATOM 606 C CA . ALA A 1 83 ? -10.480 -9.208 -11.713 1.00 78.69 83 ALA A CA 1
ATOM 607 C C . ALA A 1 83 ? -9.228 -8.336 -11.493 1.00 78.69 83 ALA A C 1
ATOM 609 O O . ALA A 1 83 ? -8.192 -8.880 -11.134 1.00 78.69 83 ALA A O 1
ATOM 610 N N . GLY A 1 84 ? -9.317 -7.015 -11.706 1.00 75.50 84 GLY A N 1
ATOM 611 C CA . GLY A 1 84 ? -8.231 -6.073 -11.429 1.00 75.50 84 GLY A CA 1
ATOM 612 C C . GLY A 1 84 ? -8.017 -5.829 -9.933 1.00 75.50 84 GLY A C 1
ATOM 613 O O . GLY A 1 84 ? -6.871 -5.852 -9.495 1.00 75.50 84 GLY A O 1
ATOM 614 N N . GLY A 1 85 ? -9.100 -5.684 -9.161 1.00 68.50 85 GLY A N 1
ATOM 615 C CA . GLY A 1 85 ? -9.052 -5.503 -7.704 1.00 68.50 85 GLY A CA 1
ATOM 616 C C . GLY A 1 85 ? -8.573 -6.749 -6.951 1.00 68.50 85 GLY A C 1
ATOM 617 O O . GLY A 1 85 ? -7.874 -6.646 -5.953 1.00 68.50 85 GLY A O 1
ATOM 618 N N . LEU A 1 86 ? -8.843 -7.946 -7.485 1.00 72.12 86 LEU A N 1
ATOM 619 C CA . LEU A 1 86 ? -8.405 -9.223 -6.898 1.00 72.12 86 LEU A CA 1
ATOM 620 C C . LEU A 1 86 ? -7.004 -9.683 -7.356 1.00 72.12 86 LEU A C 1
ATOM 622 O O . LEU A 1 86 ? -6.541 -10.762 -6.974 1.00 72.12 86 LEU A O 1
ATOM 626 N N . MET A 1 87 ? -6.331 -8.932 -8.233 1.00 71.81 87 MET A N 1
ATOM 627 C CA . MET A 1 87 ? -5.090 -9.375 -8.873 1.00 71.81 87 MET A CA 1
ATOM 628 C C . MET A 1 87 ? -3.854 -9.104 -8.006 1.00 71.81 87 MET A C 1
ATOM 630 O O . MET A 1 87 ? -3.524 -7.968 -7.679 1.00 71.81 87 MET A O 1
ATOM 634 N N . LEU A 1 88 ? -3.054 -10.147 -7.759 1.00 61.94 88 LEU A N 1
ATOM 635 C CA . LEU A 1 88 ? -1.703 -9.992 -7.215 1.00 61.94 88 LEU A CA 1
ATOM 636 C C . LEU A 1 88 ? -0.791 -9.309 -8.249 1.00 61.94 88 LEU A C 1
ATOM 638 O O . LEU A 1 88 ? -0.535 -9.837 -9.333 1.00 61.94 88 LEU A O 1
ATOM 642 N N . ALA A 1 89 ? -0.253 -8.138 -7.903 1.00 61.94 89 ALA A N 1
ATOM 643 C CA . ALA A 1 89 ? 0.555 -7.314 -8.809 1.00 61.94 89 ALA A CA 1
ATOM 644 C C . ALA A 1 89 ? 1.933 -7.911 -9.168 1.00 61.94 89 ALA A C 1
ATOM 646 O O . ALA A 1 89 ? 2.610 -7.431 -10.082 1.00 61.94 89 ALA A O 1
ATOM 647 N N . ASN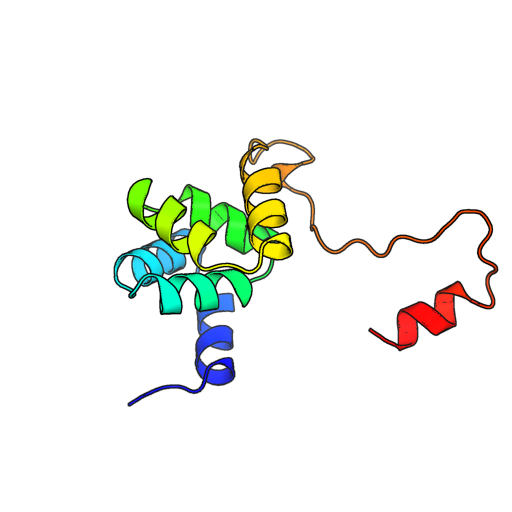 A 1 90 ? 2.364 -8.955 -8.460 1.00 61.66 90 ASN A N 1
ATOM 648 C CA . ASN A 1 90 ? 3.678 -9.569 -8.619 1.00 61.66 90 ASN A CA 1
ATOM 649 C C . ASN A 1 90 ? 3.613 -10.768 -9.576 1.00 61.66 90 ASN A C 1
ATOM 651 O O . ASN A 1 90 ? 3.733 -11.922 -9.171 1.00 61.66 90 ASN A O 1
ATOM 655 N N . ALA A 1 91 ? 3.433 -10.491 -10.868 1.00 69.81 91 ALA A N 1
ATOM 656 C CA . ALA A 1 91 ? 3.490 -11.514 -11.909 1.00 69.81 91 ALA A CA 1
ATOM 657 C C . ALA A 1 91 ? 4.894 -11.610 -12.527 1.00 69.81 91 ALA A C 1
ATOM 659 O O . ALA A 1 91 ? 5.452 -10.621 -13.011 1.00 69.81 91 ALA A O 1
ATOM 660 N N . PHE A 1 92 ? 5.445 -12.824 -12.597 1.00 75.62 92 PHE A N 1
ATOM 661 C CA . PHE A 1 92 ? 6.644 -13.085 -13.390 1.00 75.62 92 PHE A CA 1
ATOM 662 C C . PHE A 1 92 ? 6.297 -13.095 -14.879 1.00 75.62 92 PHE A C 1
ATOM 664 O O . PHE A 1 92 ? 5.650 -14.017 -15.372 1.00 75.62 92 PHE A O 1
ATOM 671 N N . GLN A 1 93 ? 6.742 -12.072 -15.608 1.00 77.06 93 GLN A N 1
ATOM 672 C CA . GLN A 1 93 ? 6.522 -11.971 -17.050 1.00 77.06 93 GLN A CA 1
ATOM 673 C C . GLN A 1 93 ? 7.753 -12.430 -17.839 1.00 77.06 93 GLN A C 1
ATOM 675 O O . GLN A 1 93 ? 8.877 -11.971 -17.616 1.00 77.06 93 GLN A O 1
ATOM 680 N N . PHE A 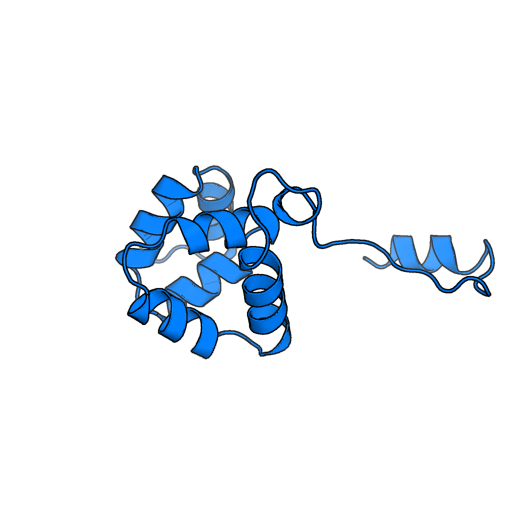1 94 ? 7.518 -13.307 -18.814 1.00 81.81 94 PHE A N 1
ATOM 681 C CA . PHE A 1 94 ? 8.522 -13.816 -19.747 1.00 81.81 94 PHE A CA 1
ATOM 682 C C . PHE A 1 94 ? 8.130 -13.462 -21.180 1.00 81.81 94 PHE A C 1
ATOM 684 O O . PHE A 1 94 ? 6.950 -13.341 -21.505 1.00 81.81 94 PHE A O 1
ATOM 691 N N . ARG A 1 95 ? 9.123 -13.278 -22.054 1.00 84.00 95 ARG A N 1
ATOM 692 C CA . ARG A 1 95 ? 8.868 -13.041 -23.482 1.00 84.00 95 ARG A CA 1
ATOM 693 C C . ARG A 1 95 ? 8.625 -14.373 -24.201 1.00 84.00 95 ARG A C 1
ATOM 695 O O . ARG A 1 95 ? 9.285 -15.355 -23.865 1.00 84.00 95 ARG A O 1
ATOM 702 N N . PRO A 1 96 ? 7.769 -14.407 -25.239 1.00 80.81 96 PRO A N 1
ATOM 703 C CA . PRO A 1 96 ? 7.415 -15.645 -25.945 1.00 80.81 96 PRO A CA 1
ATOM 704 C C . PRO A 1 96 ? 8.597 -16.320 -26.659 1.00 80.81 96 PRO A C 1
ATOM 706 O O . PRO A 1 96 ? 8.525 -17.495 -26.991 1.00 80.81 96 PRO A O 1
ATOM 709 N N . ASN A 1 97 ? 9.697 -15.599 -26.886 1.00 88.69 97 ASN A N 1
ATOM 710 C CA . ASN A 1 97 ? 10.916 -16.127 -27.500 1.00 88.69 97 ASN A CA 1
ATOM 711 C C . ASN A 1 97 ? 11.954 -16.645 -26.485 1.00 88.69 97 ASN A C 1
ATOM 713 O O . ASN A 1 97 ? 13.068 -16.992 -26.878 1.00 88.69 97 ASN A O 1
ATOM 717 N N . GLN A 1 98 ? 11.638 -16.664 -25.186 1.00 85.38 98 GLN A N 1
ATOM 718 C CA . GLN A 1 98 ? 12.537 -17.202 -24.167 1.00 85.38 98 GLN A CA 1
ATOM 719 C C . GLN A 1 98 ? 12.438 -18.725 -24.117 1.00 85.38 98 GLN A C 1
ATOM 721 O O . GLN A 1 98 ? 11.358 -19.304 -24.153 1.00 85.38 98 GLN A O 1
ATOM 726 N N . THR A 1 99 ? 13.591 -19.384 -24.032 1.00 86.56 99 THR A N 1
ATOM 727 C CA . THR A 1 99 ? 13.669 -20.845 -24.020 1.00 86.56 99 THR A CA 1
ATOM 728 C C . THR A 1 99 ? 13.509 -21.399 -22.607 1.00 86.56 99 THR A C 1
ATOM 730 O O . THR A 1 99 ? 13.769 -20.719 -21.609 1.00 86.56 99 THR A O 1
ATOM 733 N N . VAL A 1 100 ? 13.176 -22.690 -22.524 1.00 81.12 100 VAL A N 1
ATOM 734 C CA . VAL A 1 100 ? 13.100 -23.450 -21.263 1.00 81.12 100 VAL A CA 1
ATOM 735 C C . VAL A 1 100 ? 14.431 -23.435 -20.490 1.00 81.12 100 VAL A C 1
ATOM 737 O O . VAL A 1 100 ? 14.430 -23.647 -19.289 1.00 81.12 100 VAL A O 1
ATOM 740 N N . GLY A 1 101 ? 15.571 -23.121 -21.119 1.00 81.69 101 GLY A N 1
ATOM 741 C CA . GLY A 1 101 ? 16.848 -22.941 -20.411 1.00 81.69 101 GLY A CA 1
ATOM 742 C C . GLY A 1 101 ? 16.979 -21.604 -19.664 1.00 81.69 101 GLY A C 1
ATOM 743 O O . GLY A 1 101 ? 17.718 -21.512 -18.687 1.00 81.69 101 GLY A O 1
ATOM 744 N N . VAL A 1 102 ? 16.257 -20.564 -20.096 1.00 79.38 102 VAL A N 1
ATOM 745 C CA . VAL A 1 102 ? 16.377 -19.192 -19.565 1.00 79.38 102 VAL A CA 1
ATOM 746 C C . VAL A 1 102 ? 15.342 -18.911 -18.476 1.00 79.38 102 VAL A C 1
ATOM 748 O O . VAL A 1 102 ? 15.657 -18.252 -17.484 1.00 79.38 102 VAL A O 1
ATOM 751 N N . VAL A 1 103 ? 14.118 -19.424 -18.633 1.00 79.81 103 VAL A N 1
ATOM 752 C CA . VAL A 1 103 ? 13.011 -19.179 -17.688 1.00 79.81 103 VAL A CA 1
ATOM 753 C C . VAL A 1 103 ? 13.329 -19.693 -16.268 1.00 79.81 103 VAL A C 1
ATOM 755 O O . VAL A 1 103 ? 13.251 -18.896 -15.330 1.00 79.81 103 VAL A O 1
ATOM 758 N N . PRO A 1 104 ? 13.800 -20.943 -16.065 1.00 76.44 104 PRO A N 1
ATOM 759 C CA . PRO A 1 104 ? 14.131 -21.459 -14.735 1.00 76.44 104 PRO A CA 1
ATOM 760 C C . PRO A 1 104 ? 15.340 -20.761 -14.107 1.00 76.44 104 PRO A C 1
ATOM 762 O O . PRO A 1 104 ? 15.399 -20.616 -12.889 1.00 76.44 104 PRO A O 1
ATOM 765 N N . LEU A 1 105 ? 16.307 -20.311 -14.917 1.00 76.19 105 LEU A N 1
ATOM 766 C CA . LEU A 1 105 ? 17.462 -19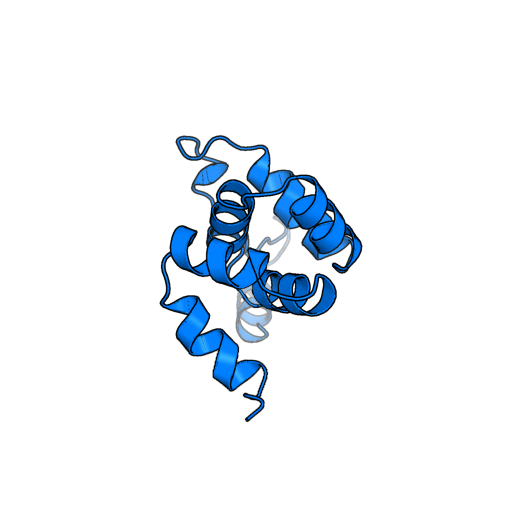.558 -14.423 1.00 76.19 105 LEU A CA 1
ATOM 767 C C . LEU A 1 105 ? 17.039 -18.199 -13.852 1.00 76.19 105 LEU A C 1
ATOM 769 O O . LEU A 1 105 ? 17.605 -17.757 -12.854 1.00 76.19 105 LEU A O 1
ATOM 773 N N . ARG A 1 106 ? 16.048 -17.544 -14.469 1.00 71.44 106 ARG A N 1
ATOM 774 C CA . ARG A 1 106 ? 15.493 -16.283 -13.966 1.00 71.44 106 ARG A CA 1
ATOM 775 C C . ARG A 1 106 ? 14.633 -16.471 -12.721 1.00 71.44 106 ARG A C 1
ATOM 777 O O . ARG A 1 106 ? 14.743 -15.638 -11.833 1.00 71.44 106 ARG A O 1
ATOM 784 N N . LEU A 1 107 ? 13.849 -17.549 -12.630 1.00 76.38 107 LEU A N 1
ATOM 785 C CA . LEU A 1 107 ? 13.048 -17.836 -11.431 1.00 76.38 107 LEU A CA 1
ATOM 786 C C . LEU A 1 107 ? 13.909 -18.039 -10.177 1.00 76.38 107 LEU A C 1
ATOM 788 O O . LEU A 1 107 ? 13.507 -17.648 -9.095 1.00 76.38 107 LEU A O 1
ATOM 792 N N . LYS A 1 108 ? 15.100 -18.634 -10.317 1.00 75.88 108 LYS A N 1
ATOM 793 C CA . LYS A 1 108 ? 16.003 -18.945 -9.192 1.00 75.88 108 LYS A CA 1
ATOM 794 C C . LYS A 1 108 ? 16.788 -17.743 -8.640 1.00 75.88 108 LYS A C 1
ATOM 796 O O . LYS A 1 108 ? 17.623 -17.933 -7.761 1.00 75.88 108 LYS A O 1
ATOM 801 N N . ARG A 1 109 ? 16.621 -16.547 -9.214 1.00 60.09 109 ARG A N 1
ATOM 802 C CA . ARG A 1 109 ? 17.368 -15.323 -8.853 1.00 60.09 109 ARG A CA 1
ATOM 803 C C . ARG A 1 109 ? 16.490 -14.244 -8.213 1.00 60.09 109 ARG A C 1
ATOM 805 O O . ARG A 1 109 ? 16.943 -13.109 -8.082 1.00 60.09 109 ARG A O 1
ATOM 812 N N . VAL A 1 110 ? 15.253 -14.595 -7.892 1.00 56.16 110 VAL A N 1
ATOM 813 C CA . VAL A 1 110 ? 14.274 -13.759 -7.194 1.00 56.16 110 VAL A CA 1
ATOM 814 C C . VAL A 1 110 ? 14.098 -14.347 -5.807 1.00 56.16 110 VAL A C 1
ATOM 816 O O . VAL A 1 110 ? 14.016 -13.544 -4.860 1.00 56.16 110 VAL A O 1
#